Protein AF-A0A7V9UN79-F1 (afdb_monomer_lite)

pLDDT: mean 85.62, std 7.52, range [57.72, 96.5]

Sequence (119 aa):
NSKVGLLVFIAILLHKVPEGFTVASIMLASGRSARKARIASLAIGAATIAGVVTVAILRTRVNAAVAYALPFSAGVTLYVAASDLIPEVNHKEEKNPIVSIVVFVGVALFYLLHQLIDL

Secondary structure (DSSP, 8-state):
-HHHHHHHHHHHHHHHHHHHHHHHHHHHHTT--HHHHHHHHHHHHHHHHHHHHHHHHSTTTHHHHHHHHHHHHHHHHHHHIIIIIHHHHT-GGG--HHHHHHHHHHHHHHHHHHHHH--

Radius of gyration: 17.13 Å; chains: 1; bounding box: 42×32×45 Å

Foldseek 3Di:
DVVVVVVVVVVVVVVLVVVLVVQLVLCVLVVHDSVVSNVVSVVVVVVVVVVVVVCVVCVPPCPVVCVVVVVVVVVVVVCCCVVGVVCSLVPDVPPDVVSVVVVVVVVVVVVVVVVVVVD

Structure (mmCIF, N/CA/C/O backbone):
data_AF-A0A7V9UN79-F1
#
_entry.id   AF-A0A7V9UN79-F1
#
loop_
_atom_site.group_PDB
_atom_site.id
_atom_site.type_symbol
_atom_site.label_atom_id
_atom_site.label_alt_id
_atom_site.label_comp_id
_atom_site.label_asym_id
_atom_site.label_entity_id
_atom_site.label_seq_id
_atom_site.pdbx_PDB_ins_code
_atom_site.Cartn_x
_atom_site.Cartn_y
_atom_site.Cartn_z
_atom_site.occupancy
_atom_site.B_iso_or_equiv
_atom_site.auth_seq_id
_atom_site.auth_comp_id
_atom_site.auth_asym_id
_atom_site.auth_atom_id
_atom_site.pdbx_PDB_model_num
ATOM 1 N N . ASN A 1 1 ? 8.967 -2.981 -23.144 1.00 70.81 1 ASN A N 1
ATOM 2 C CA . ASN A 1 1 ? 7.683 -2.682 -23.814 1.00 70.81 1 ASN A CA 1
ATOM 3 C C . ASN A 1 1 ? 6.997 -1.542 -23.066 1.00 70.81 1 ASN A C 1
ATOM 5 O O . ASN A 1 1 ? 6.632 -1.734 -21.912 1.00 70.81 1 ASN A O 1
ATOM 9 N N . SER A 1 2 ? 6.866 -0.360 -23.675 1.00 80.19 2 SER A N 1
ATOM 10 C CA . SER A 1 2 ? 6.308 0.832 -23.009 1.00 80.19 2 SER A CA 1
ATOM 11 C C . SER A 1 2 ? 4.833 0.679 -22.618 1.00 80.19 2 SER A C 1
ATOM 13 O O . SER A 1 2 ? 4.415 1.265 -21.627 1.00 80.19 2 SER A O 1
ATOM 15 N N . LYS A 1 3 ? 4.063 -0.160 -23.330 1.00 84.56 3 LYS A N 1
ATOM 16 C CA . LYS A 1 3 ? 2.649 -0.433 -23.012 1.00 84.56 3 LYS A CA 1
ATOM 17 C C . LYS A 1 3 ? 2.499 -1.168 -21.678 1.00 84.56 3 LYS A C 1
ATOM 19 O O . LYS A 1 3 ? 1.727 -0.746 -20.829 1.00 84.56 3 LYS A O 1
ATOM 24 N N . VAL A 1 4 ? 3.297 -2.219 -21.471 1.00 80.06 4 VAL A N 1
ATOM 25 C CA . VAL A 1 4 ? 3.322 -2.976 -20.207 1.00 80.06 4 VAL A CA 1
ATOM 26 C C . VAL 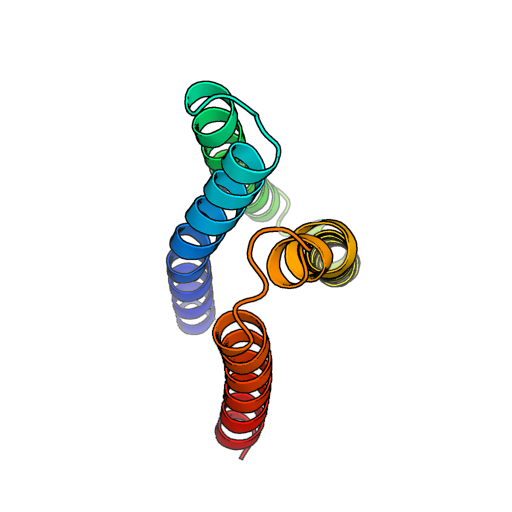A 1 4 ? 3.782 -2.085 -19.052 1.00 80.06 4 VAL A C 1
ATOM 28 O O . VAL A 1 4 ? 3.176 -2.105 -17.990 1.00 80.06 4 VAL A O 1
ATOM 31 N N . GLY A 1 5 ? 4.800 -1.246 -19.270 1.00 82.38 5 GLY A N 1
ATOM 32 C CA . GLY A 1 5 ? 5.266 -0.301 -18.251 1.00 82.38 5 GLY A CA 1
ATOM 33 C C . GLY A 1 5 ? 4.193 0.708 -17.825 1.00 82.38 5 GLY A C 1
ATOM 34 O O . GLY A 1 5 ? 4.035 0.954 -16.634 1.00 82.38 5 GLY A O 1
ATOM 35 N N . LEU A 1 6 ? 3.424 1.246 -18.779 1.00 85.75 6 LEU A N 1
ATOM 36 C CA . LEU A 1 6 ? 2.314 2.157 -18.490 1.00 85.75 6 LEU A CA 1
ATOM 37 C C . LEU A 1 6 ? 1.180 1.458 -17.726 1.00 85.75 6 LEU A C 1
ATOM 39 O O . LEU A 1 6 ? 0.668 2.019 -16.762 1.00 85.75 6 LEU A O 1
ATOM 43 N N . LEU A 1 7 ? 0.821 0.232 -18.121 1.00 86.31 7 LEU A N 1
ATOM 44 C CA . LEU A 1 7 ? -0.190 -0.567 -17.419 1.00 86.31 7 LEU A CA 1
ATOM 45 C C . LEU A 1 7 ? 0.223 -0.847 -15.971 1.00 86.31 7 LEU A C 1
ATOM 47 O O . LEU A 1 7 ? -0.567 -0.625 -15.058 1.00 86.31 7 LEU A O 1
ATOM 51 N N . VAL A 1 8 ? 1.473 -1.265 -15.751 1.00 83.69 8 VAL A N 1
ATOM 52 C CA . VAL A 1 8 ? 2.010 -1.512 -14.404 1.00 83.69 8 VAL A CA 1
ATOM 53 C C . VAL A 1 8 ? 2.046 -0.225 -13.582 1.00 83.69 8 VAL A C 1
ATOM 55 O O . VAL A 1 8 ? 1.665 -0.237 -12.417 1.00 83.69 8 VAL A O 1
ATOM 58 N N . PHE A 1 9 ? 2.446 0.900 -14.178 1.00 84.44 9 PHE A N 1
ATOM 59 C CA . PHE A 1 9 ? 2.438 2.195 -13.498 1.00 84.44 9 PHE A CA 1
ATOM 60 C C . PHE A 1 9 ? 1.031 2.596 -13.036 1.00 84.44 9 PHE A C 1
ATOM 62 O O . PHE A 1 9 ? 0.850 2.944 -11.871 1.00 84.44 9 PHE A O 1
ATOM 69 N N . ILE A 1 10 ? 0.034 2.499 -13.922 1.00 87.06 10 ILE A N 1
ATOM 70 C CA . ILE A 1 10 ? -1.367 2.799 -13.596 1.00 87.06 10 ILE A CA 1
ATOM 71 C C . ILE A 1 10 ? -1.883 1.849 -12.508 1.00 87.06 10 ILE A C 1
ATOM 73 O O . ILE A 1 10 ? -2.509 2.306 -11.555 1.00 87.06 10 ILE A O 1
ATOM 77 N N . ALA A 1 11 ? -1.582 0.551 -12.606 1.00 85.62 11 ALA A N 1
ATOM 78 C CA . ALA A 1 11 ? -1.987 -0.442 -11.615 1.00 85.62 11 ALA A CA 1
ATOM 79 C C . ALA A 1 11 ? -1.398 -0.155 -10.223 1.00 85.62 11 ALA A C 1
ATOM 81 O O . ALA A 1 11 ? -2.119 -0.224 -9.227 1.00 85.62 11 ALA A O 1
ATOM 82 N N . ILE A 1 12 ? -0.113 0.214 -10.150 1.00 85.56 12 ILE A N 1
ATOM 83 C CA . ILE A 1 12 ? 0.532 0.619 -8.894 1.00 85.56 12 ILE A CA 1
ATOM 84 C C . ILE A 1 12 ? -0.136 1.877 -8.342 1.00 85.56 12 ILE A C 1
ATOM 86 O O . ILE A 1 12 ? -0.511 1.921 -7.175 1.00 85.56 12 ILE A O 1
ATOM 90 N N . LEU A 1 13 ? -0.337 2.892 -9.181 1.00 86.75 13 LEU A N 1
ATOM 91 C CA . LEU A 1 13 ? -0.930 4.156 -8.755 1.00 86.75 13 LEU A CA 1
ATOM 92 C C . LEU A 1 13 ? -2.352 3.970 -8.197 1.00 86.75 13 LEU A C 1
ATOM 94 O O . LEU A 1 13 ? -2.684 4.553 -7.165 1.00 86.75 13 LEU A O 1
ATOM 98 N N . LEU A 1 14 ? -3.156 3.109 -8.827 1.00 87.00 14 LEU A N 1
ATOM 99 C CA . LEU A 1 14 ? -4.506 2.763 -8.377 1.00 87.00 14 LEU A CA 1
ATOM 100 C C . LEU A 1 14 ? -4.520 2.070 -7.011 1.00 87.00 14 LEU A C 1
ATOM 102 O O . LEU A 1 14 ? -5.342 2.441 -6.177 1.00 87.00 14 LEU A O 1
ATOM 106 N N . HIS A 1 15 ? -3.628 1.107 -6.746 1.00 86.19 15 HIS A N 1
ATOM 107 C CA . HIS A 1 15 ? -3.637 0.392 -5.460 1.00 86.19 15 HIS A CA 1
ATOM 108 C C . HIS A 1 15 ? -2.991 1.174 -4.307 1.00 86.19 15 HIS A C 1
ATOM 110 O O . HIS A 1 15 ? -3.251 0.865 -3.144 1.00 86.19 15 HIS A O 1
ATOM 116 N N . LYS A 1 16 ? -2.190 2.212 -4.593 1.00 87.00 16 LYS A N 1
ATOM 117 C CA . LYS A 1 16 ? -1.542 3.034 -3.553 1.00 87.00 16 LYS A CA 1
ATOM 118 C C . LYS A 1 16 ? -2.534 3.878 -2.758 1.00 87.00 16 LYS A C 1
ATOM 120 O O . LYS A 1 16 ? -2.286 4.163 -1.588 1.00 87.00 16 LYS A O 1
ATOM 125 N N . VAL A 1 17 ? -3.661 4.255 -3.365 1.00 86.44 17 VAL A N 1
ATOM 126 C CA . VAL A 1 17 ? -4.735 4.980 -2.670 1.00 86.44 17 VAL A CA 1
ATOM 127 C C . VAL A 1 17 ? -5.388 4.089 -1.597 1.00 86.44 17 VAL A C 1
ATOM 129 O O . VAL A 1 17 ? -5.349 4.484 -0.430 1.00 86.44 17 VAL A O 1
ATOM 132 N N . PRO A 1 18 ? -5.905 2.883 -1.921 1.00 85.00 18 PRO A N 1
ATOM 133 C CA . PRO A 1 18 ? -6.342 1.907 -0.924 1.00 85.00 18 PRO A CA 1
ATOM 134 C C . PRO A 1 18 ? -5.290 1.607 0.146 1.00 85.00 18 PRO A C 1
ATOM 136 O O . PRO A 1 18 ? -5.618 1.627 1.325 1.00 85.00 18 PRO A O 1
ATOM 139 N N . GLU A 1 19 ? -4.026 1.399 -0.237 1.00 86.06 19 GLU A N 1
ATOM 140 C CA . GLU A 1 19 ? -2.942 1.102 0.710 1.00 86.06 19 GLU A CA 1
ATOM 141 C C . GLU A 1 19 ? -2.735 2.237 1.725 1.00 86.06 19 GLU A C 1
ATOM 143 O O . GLU A 1 19 ? -2.608 1.991 2.925 1.00 86.06 19 GLU A O 1
ATOM 148 N N . GLY A 1 20 ? -2.781 3.493 1.268 1.00 89.44 20 GLY A N 1
ATOM 149 C CA . GLY A 1 20 ? -2.745 4.660 2.147 1.00 89.44 20 GLY A CA 1
ATOM 150 C C . GLY A 1 20 ? -3.922 4.695 3.125 1.00 89.44 20 GLY A C 1
ATOM 151 O O . GLY A 1 20 ? -3.721 4.952 4.312 1.00 89.44 20 GLY A O 1
ATOM 152 N N . PHE A 1 21 ? -5.137 4.380 2.663 1.00 87.38 21 PHE A N 1
ATOM 153 C CA . PHE A 1 21 ? -6.300 4.254 3.547 1.00 87.38 21 PHE A CA 1
ATOM 154 C C . PHE A 1 21 ? -6.123 3.130 4.567 1.00 87.38 21 PHE A C 1
ATOM 156 O O . PHE A 1 21 ? -6.376 3.351 5.747 1.00 87.38 21 PHE A O 1
ATOM 163 N N . THR A 1 22 ? -5.639 1.959 4.152 1.00 86.75 22 THR A N 1
ATOM 164 C CA . THR A 1 22 ? -5.391 0.825 5.049 1.00 86.75 22 THR A CA 1
ATOM 165 C C . THR A 1 22 ? -4.413 1.197 6.159 1.00 86.75 22 THR A C 1
ATOM 167 O O . THR A 1 22 ? -4.720 0.997 7.332 1.00 86.75 22 THR A O 1
ATOM 170 N N . VAL A 1 23 ? -3.270 1.801 5.824 1.00 89.19 23 VAL A N 1
ATOM 171 C CA . VAL A 1 23 ? -2.275 2.203 6.831 1.00 89.19 23 VAL A CA 1
ATOM 172 C C . VAL A 1 23 ? -2.808 3.299 7.747 1.00 89.19 23 VAL A C 1
ATOM 174 O O . VAL A 1 23 ? -2.576 3.255 8.958 1.00 89.19 23 VAL A O 1
ATOM 177 N N . ALA A 1 24 ? -3.555 4.265 7.210 1.00 90.88 24 ALA A N 1
ATOM 178 C CA . ALA A 1 24 ? -4.195 5.283 8.030 1.00 90.88 24 ALA A CA 1
ATOM 179 C C . ALA A 1 24 ? -5.213 4.673 9.009 1.00 90.88 24 ALA A C 1
ATOM 181 O O . ALA A 1 24 ? -5.192 5.023 10.189 1.00 90.88 24 ALA A O 1
ATOM 182 N N . SER A 1 25 ? -6.049 3.742 8.544 1.00 86.81 25 SER A N 1
ATOM 183 C CA . SER A 1 25 ? -7.038 3.042 9.366 1.00 86.81 25 SER A CA 1
ATOM 184 C C . SER A 1 25 ? -6.380 2.211 10.465 1.00 86.81 25 SER A C 1
ATOM 186 O O . SER A 1 25 ? -6.740 2.387 11.623 1.00 86.81 25 SER A O 1
ATOM 188 N N . ILE A 1 26 ? -5.359 1.403 10.150 1.00 86.31 26 ILE A N 1
ATOM 189 C CA . ILE A 1 26 ? -4.601 0.631 11.157 1.00 86.31 26 ILE A CA 1
ATOM 190 C C . ILE A 1 26 ? -3.969 1.572 12.192 1.00 86.31 26 ILE A C 1
ATOM 192 O O . ILE A 1 26 ? -3.977 1.307 13.396 1.00 86.31 26 ILE A O 1
ATOM 196 N N . MET A 1 27 ? -3.427 2.711 11.752 1.00 90.38 27 MET A N 1
ATOM 197 C CA . MET A 1 27 ? -2.811 3.669 12.667 1.00 90.38 27 MET A CA 1
ATOM 198 C C . MET A 1 27 ? -3.816 4.311 13.623 1.00 90.38 27 MET A C 1
ATOM 200 O O . MET A 1 27 ? -3.509 4.499 14.799 1.00 90.38 27 MET A O 1
ATOM 204 N N . LEU A 1 28 ? -5.001 4.657 13.128 1.00 90.19 28 LEU A N 1
ATOM 205 C CA . LEU A 1 28 ? -6.072 5.208 13.954 1.00 90.19 28 LEU A CA 1
ATOM 206 C C . LEU A 1 28 ? -6.635 4.153 14.913 1.00 90.19 28 LEU A C 1
ATOM 208 O O . LEU A 1 28 ? -6.776 4.440 16.099 1.00 90.19 28 LEU A O 1
ATOM 212 N N . ALA A 1 29 ? -6.875 2.938 14.417 1.00 84.25 29 ALA A N 1
ATOM 213 C CA . ALA A 1 29 ? -7.363 1.802 15.197 1.00 84.25 29 ALA A CA 1
ATOM 214 C C . ALA A 1 29 ? -6.397 1.409 16.329 1.00 84.25 29 ALA A C 1
ATOM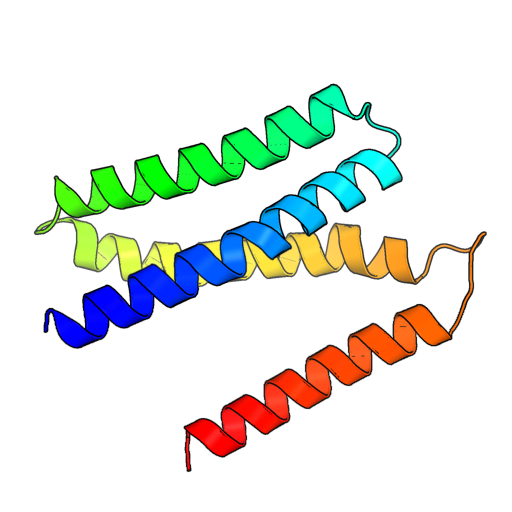 216 O O . ALA A 1 29 ? -6.805 1.196 17.464 1.00 84.25 29 ALA A O 1
ATOM 217 N N . SER A 1 30 ? -5.085 1.467 16.078 1.00 84.62 30 SER A N 1
ATOM 218 C CA . SER A 1 30 ? -4.041 1.269 17.101 1.00 84.62 30 SER A CA 1
ATOM 219 C C . SER A 1 30 ? -3.864 2.452 18.077 1.00 84.62 30 SER A C 1
ATOM 221 O O . SER A 1 30 ? -2.852 2.547 18.780 1.00 84.62 30 SER A O 1
ATOM 223 N N . GLY A 1 31 ? -4.813 3.393 18.119 1.00 89.06 31 GLY A N 1
ATOM 224 C CA . GLY A 1 31 ? -4.829 4.520 19.054 1.00 89.06 31 GLY A CA 1
ATOM 225 C C . GLY A 1 31 ? -3.822 5.629 18.734 1.00 89.06 31 GLY A C 1
ATOM 226 O O . GLY A 1 31 ? -3.494 6.447 19.601 1.00 89.06 31 GLY A O 1
ATOM 227 N N . ARG A 1 32 ? -3.272 5.685 17.511 1.00 93.12 32 ARG A N 1
ATOM 228 C CA . ARG A 1 32 ? -2.394 6.795 17.101 1.00 93.12 32 ARG A CA 1
ATOM 229 C C . ARG A 1 32 ? -3.205 7.966 16.561 1.00 93.12 32 ARG A C 1
ATOM 231 O O . ARG A 1 32 ? -4.307 7.833 16.050 1.00 93.12 32 ARG A O 1
ATOM 238 N N . SER A 1 33 ? -2.622 9.160 16.648 1.00 96.06 33 SER A N 1
ATOM 239 C CA . SER A 1 33 ? -3.281 10.378 16.180 1.00 96.06 33 SER A CA 1
ATOM 240 C C . SER A 1 33 ? -3.377 10.440 14.652 1.00 96.06 33 SER A C 1
ATOM 242 O O . SER A 1 33 ? -2.473 9.999 13.937 1.00 96.06 33 SER A O 1
ATOM 244 N N . ALA A 1 34 ? -4.412 11.115 14.140 1.00 93.81 34 ALA A N 1
ATOM 245 C CA . ALA A 1 34 ? -4.618 11.324 12.702 1.00 93.81 34 ALA A CA 1
ATOM 246 C C . ALA A 1 34 ? -3.424 11.993 11.998 1.00 93.81 34 ALA A C 1
ATOM 248 O O . ALA A 1 34 ? -3.192 11.800 10.806 1.00 93.81 34 ALA A O 1
ATOM 249 N N . ARG A 1 35 ? -2.620 12.778 12.726 1.00 96.44 35 ARG A N 1
ATOM 250 C CA . ARG A 1 35 ? -1.371 13.334 12.192 1.00 96.44 35 ARG A CA 1
ATOM 251 C C . ARG A 1 35 ? -0.333 12.241 11.929 1.00 96.44 35 ARG A C 1
ATOM 253 O O . ARG A 1 35 ? 0.281 12.260 10.869 1.00 96.44 35 ARG A O 1
ATOM 260 N N . LYS A 1 36 ? -0.153 11.295 12.857 1.00 95.56 36 LYS A N 1
ATOM 261 C CA . LYS A 1 36 ? 0.776 10.167 12.686 1.00 95.56 36 LYS A CA 1
ATOM 262 C C . LYS A 1 36 ? 0.322 9.251 11.548 1.00 95.56 36 LYS A C 1
ATOM 264 O O . LYS A 1 36 ? 1.139 8.926 10.698 1.00 95.56 36 LYS A O 1
ATOM 269 N N . ALA A 1 37 ? -0.976 8.951 11.474 1.00 94.75 37 ALA A N 1
ATOM 270 C CA . ALA A 1 37 ? -1.572 8.169 10.388 1.00 94.75 37 ALA A CA 1
ATOM 271 C C . ALA A 1 37 ? -1.313 8.789 8.999 1.00 94.75 37 ALA A C 1
ATOM 273 O O . ALA A 1 37 ? -0.850 8.111 8.079 1.00 94.75 37 ALA A O 1
ATOM 274 N N . ARG A 1 38 ? -1.528 10.107 8.858 1.00 94.38 38 ARG A N 1
ATOM 275 C CA . ARG A 1 38 ? -1.239 10.837 7.611 1.00 94.38 38 ARG A CA 1
ATOM 276 C C . ARG A 1 38 ? 0.245 10.833 7.258 1.00 94.38 38 ARG A C 1
ATOM 278 O O . ARG A 1 38 ? 0.585 10.593 6.106 1.00 94.38 38 ARG A O 1
ATOM 285 N N . ILE A 1 39 ? 1.124 11.083 8.231 1.00 96.50 39 ILE A N 1
ATOM 286 C CA . ILE A 1 39 ? 2.576 11.073 8.000 1.00 96.50 39 ILE A CA 1
ATOM 287 C C . ILE A 1 39 ? 3.041 9.681 7.559 1.00 96.50 39 ILE A C 1
ATOM 289 O O . ILE A 1 39 ? 3.802 9.589 6.603 1.00 96.50 39 ILE A O 1
ATOM 293 N N . ALA A 1 40 ? 2.555 8.614 8.197 1.00 92.69 40 ALA A N 1
ATOM 294 C CA . ALA A 1 40 ? 2.876 7.241 7.810 1.00 92.69 40 ALA A CA 1
ATOM 295 C C . ALA A 1 40 ? 2.428 6.935 6.370 1.00 92.69 40 ALA A C 1
ATOM 297 O O . ALA A 1 40 ? 3.216 6.438 5.570 1.00 92.69 40 ALA A O 1
ATOM 298 N N . SER A 1 41 ? 1.202 7.322 6.010 1.00 92.31 41 SER A N 1
ATOM 299 C CA . SER A 1 41 ? 0.666 7.128 4.653 1.00 92.31 41 SER A CA 1
ATOM 300 C C . SER A 1 41 ? 1.476 7.894 3.598 1.00 92.31 41 SER A C 1
ATOM 302 O O . SER A 1 41 ? 1.820 7.352 2.549 1.00 92.31 41 SER A O 1
ATOM 304 N N . LEU A 1 42 ? 1.851 9.144 3.894 1.00 93.50 42 LEU A N 1
ATOM 305 C CA . LEU A 1 42 ? 2.711 9.949 3.022 1.00 93.50 42 LEU A CA 1
ATOM 306 C C . LEU A 1 42 ? 4.124 9.370 2.907 1.00 93.50 42 LEU A C 1
ATOM 308 O O . LEU A 1 42 ? 4.699 9.400 1.822 1.00 93.50 42 LEU A O 1
ATOM 312 N N . ALA A 1 43 ? 4.676 8.826 3.993 1.00 94.12 43 ALA A N 1
ATOM 313 C CA . ALA A 1 43 ? 5.992 8.197 3.985 1.00 94.12 43 ALA A CA 1
ATOM 314 C C . ALA A 1 43 ? 6.025 6.966 3.065 1.00 94.12 43 ALA A C 1
ATOM 316 O O . ALA A 1 43 ? 6.982 6.805 2.311 1.00 94.12 43 ALA A O 1
ATOM 317 N N . ILE A 1 44 ? 4.967 6.149 3.050 1.00 90.19 44 ILE A N 1
ATOM 318 C CA . ILE A 1 44 ? 4.839 5.007 2.126 1.00 90.19 44 ILE A CA 1
ATOM 319 C C . ILE A 1 44 ? 4.740 5.479 0.669 1.00 90.19 44 ILE A C 1
ATOM 321 O O . ILE A 1 44 ? 5.402 4.928 -0.218 1.00 90.19 44 ILE A O 1
ATOM 325 N N . GLY A 1 45 ? 3.963 6.536 0.412 1.00 90.44 45 GLY A N 1
ATOM 326 C CA . GLY A 1 45 ? 3.899 7.165 -0.909 1.00 90.44 45 GLY A CA 1
ATOM 327 C C . GLY A 1 45 ? 5.271 7.670 -1.369 1.00 90.44 45 GLY A C 1
ATOM 328 O O . GLY A 1 45 ? 5.721 7.345 -2.467 1.00 90.44 45 GLY A O 1
ATOM 329 N N . ALA A 1 46 ? 5.986 8.385 -0.498 1.00 92.88 46 ALA A N 1
ATOM 330 C CA . ALA A 1 46 ? 7.334 8.878 -0.768 1.00 92.88 46 ALA A CA 1
ATOM 331 C C . ALA A 1 46 ? 8.336 7.736 -1.005 1.00 92.88 46 ALA A C 1
ATOM 333 O O . ALA A 1 46 ? 9.128 7.812 -1.942 1.00 92.88 46 ALA A O 1
ATOM 334 N N . ALA A 1 47 ? 8.266 6.655 -0.223 1.00 90.88 47 ALA A N 1
ATOM 335 C CA . ALA A 1 47 ? 9.096 5.466 -0.411 1.00 90.88 47 ALA A CA 1
ATOM 336 C C . ALA A 1 47 ? 8.844 4.796 -1.772 1.00 90.88 47 ALA A C 1
ATOM 338 O O . ALA A 1 47 ? 9.787 4.357 -2.429 1.00 90.88 47 ALA A O 1
ATOM 339 N N . THR A 1 48 ? 7.592 4.783 -2.241 1.00 89.00 48 THR A N 1
ATOM 340 C CA . THR A 1 48 ? 7.238 4.271 -3.575 1.00 89.00 48 THR A CA 1
ATOM 341 C C . THR A 1 48 ? 7.898 5.108 -4.673 1.00 89.00 48 THR A C 1
ATOM 343 O O . THR A 1 48 ? 8.538 4.556 -5.568 1.00 89.00 48 THR A O 1
ATOM 346 N N . ILE A 1 49 ? 7.807 6.441 -4.586 1.00 89.81 49 ILE A N 1
ATOM 347 C CA . ILE A 1 49 ? 8.461 7.347 -5.544 1.00 89.81 49 ILE A CA 1
ATOM 348 C C . ILE A 1 49 ? 9.983 7.190 -5.498 1.00 89.81 49 ILE A C 1
ATOM 350 O O . ILE A 1 49 ? 10.615 7.100 -6.550 1.00 89.81 49 ILE A O 1
ATOM 354 N N . ALA A 1 50 ? 10.569 7.094 -4.303 1.00 91.38 50 ALA A N 1
ATOM 355 C CA . ALA A 1 50 ? 11.997 6.847 -4.138 1.00 91.38 50 ALA A CA 1
ATOM 356 C C . ALA A 1 50 ? 12.416 5.545 -4.835 1.00 91.38 50 ALA A C 1
ATOM 358 O O . ALA A 1 50 ? 13.357 5.563 -5.624 1.00 91.38 50 ALA A O 1
ATOM 359 N N . GLY A 1 51 ? 11.669 4.453 -4.643 1.00 87.56 51 GLY A N 1
ATOM 360 C CA . GLY A 1 51 ? 11.908 3.182 -5.327 1.00 87.56 51 GLY A CA 1
ATOM 361 C C . GLY A 1 51 ? 11.872 3.311 -6.852 1.00 87.56 51 GLY A C 1
ATOM 362 O O . GLY A 1 51 ? 12.788 2.841 -7.528 1.00 87.56 51 GLY A O 1
ATOM 363 N N . VAL A 1 52 ? 10.871 4.009 -7.403 1.00 85.75 52 VAL A N 1
ATOM 364 C CA . VAL A 1 52 ? 10.770 4.275 -8.851 1.00 85.75 52 VAL A CA 1
ATOM 365 C C . VAL A 1 52 ? 11.991 5.042 -9.363 1.00 85.75 52 VAL A C 1
ATOM 367 O O . VAL A 1 52 ? 12.582 4.650 -10.370 1.00 85.75 52 VAL A O 1
ATOM 370 N N . VAL A 1 53 ? 12.404 6.101 -8.662 1.00 89.19 53 VAL A N 1
ATOM 371 C CA . VAL A 1 53 ? 13.585 6.903 -9.023 1.00 89.19 53 VAL A CA 1
ATOM 372 C C . VAL A 1 53 ? 14.860 6.060 -8.952 1.00 89.19 53 VAL A C 1
ATOM 374 O O . VAL A 1 53 ? 15.675 6.100 -9.873 1.00 89.19 53 VAL A O 1
ATOM 377 N N . THR A 1 54 ? 15.021 5.238 -7.913 1.00 87.69 54 THR A N 1
ATOM 378 C CA . THR A 1 54 ? 16.162 4.323 -7.778 1.00 87.69 54 THR A CA 1
ATOM 379 C C . THR A 1 54 ? 16.234 3.344 -8.949 1.00 87.69 54 THR A C 1
ATOM 381 O O . THR A 1 54 ? 17.295 3.200 -9.556 1.00 87.69 54 THR A O 1
ATOM 384 N N . VAL A 1 55 ? 15.119 2.709 -9.325 1.00 84.75 55 VAL A N 1
ATOM 385 C CA . VAL A 1 55 ? 15.082 1.795 -10.481 1.00 84.75 55 VAL A CA 1
ATOM 386 C C . VAL A 1 55 ? 15.376 2.534 -11.789 1.00 84.75 55 VAL A C 1
ATOM 388 O O . VAL A 1 55 ? 16.073 1.995 -12.651 1.00 84.75 55 VAL A O 1
ATOM 391 N N . ALA A 1 56 ? 14.890 3.770 -11.942 1.00 84.06 56 ALA A N 1
ATOM 392 C CA . ALA A 1 56 ? 15.147 4.581 -13.128 1.00 84.06 56 ALA A CA 1
ATOM 393 C C . ALA A 1 56 ? 16.642 4.908 -13.299 1.00 84.06 56 ALA A C 1
ATOM 395 O O . ALA A 1 56 ? 17.157 4.812 -14.413 1.00 84.06 56 ALA A O 1
ATOM 396 N N . ILE A 1 57 ? 17.344 5.235 -12.207 1.00 86.81 57 ILE A N 1
ATOM 397 C CA . ILE A 1 57 ? 18.774 5.586 -12.223 1.00 86.81 57 ILE A CA 1
ATOM 398 C C . ILE A 1 57 ? 19.660 4.338 -12.370 1.00 86.81 57 ILE A C 1
ATOM 400 O O . ILE A 1 57 ? 20.602 4.333 -13.158 1.00 86.81 57 ILE A O 1
ATOM 404 N N . LEU A 1 58 ? 19.364 3.256 -11.642 1.00 85.00 58 LEU A N 1
ATOM 405 C CA . LEU A 1 58 ? 20.220 2.060 -11.556 1.00 85.00 58 LEU A CA 1
ATOM 406 C C . LEU A 1 58 ? 19.780 0.913 -12.485 1.00 85.00 58 LEU A C 1
ATOM 408 O O . LEU A 1 58 ? 20.063 -0.259 -12.226 1.00 85.00 58 LEU A O 1
ATOM 412 N N . ARG A 1 59 ? 19.108 1.244 -13.592 1.00 72.88 59 ARG A N 1
ATOM 413 C CA . ARG A 1 59 ? 18.384 0.327 -14.493 1.00 72.88 59 ARG A CA 1
ATOM 414 C C . ARG A 1 59 ? 19.120 -0.973 -14.864 1.00 72.88 59 ARG A C 1
ATOM 416 O O . ARG A 1 59 ? 18.481 -2.007 -15.016 1.00 72.88 59 ARG A O 1
ATOM 423 N N . THR A 1 60 ? 20.447 -0.947 -14.997 1.00 69.56 60 THR A N 1
ATOM 424 C CA . THR A 1 60 ? 21.282 -2.108 -15.373 1.00 69.56 60 THR A CA 1
ATOM 425 C C . THR A 1 60 ? 21.734 -2.982 -14.197 1.00 69.56 60 THR A C 1
ATOM 427 O O . THR A 1 60 ? 22.069 -4.145 -14.399 1.00 69.56 60 THR A O 1
ATOM 430 N N . ARG A 1 61 ? 21.734 -2.457 -12.964 1.00 69.81 61 ARG A N 1
ATOM 431 C CA . ARG A 1 61 ? 22.144 -3.166 -11.733 1.00 69.81 61 ARG A CA 1
ATOM 432 C C . ARG A 1 61 ? 20.957 -3.738 -10.954 1.00 69.81 61 ARG A C 1
ATOM 434 O O . ARG A 1 61 ? 21.139 -4.585 -10.087 1.00 69.81 61 ARG A O 1
ATOM 441 N N . VAL A 1 62 ? 19.746 -3.269 -11.250 1.00 72.31 62 VAL A N 1
ATOM 442 C CA . VAL A 1 62 ? 18.558 -3.499 -10.417 1.00 72.31 62 VAL A CA 1
ATOM 443 C C . VAL A 1 62 ? 17.829 -4.807 -10.738 1.00 72.31 62 VAL A C 1
ATOM 445 O O . VAL A 1 62 ? 17.134 -5.312 -9.867 1.00 72.31 62 VAL A O 1
ATOM 448 N N . ASN A 1 63 ? 18.033 -5.431 -11.905 1.00 73.56 63 ASN A N 1
ATOM 449 C CA . ASN A 1 63 ? 17.319 -6.670 -12.268 1.00 73.56 63 ASN A CA 1
ATOM 450 C C . ASN A 1 63 ? 17.458 -7.790 -11.218 1.00 73.56 63 ASN A C 1
ATOM 452 O O . ASN A 1 63 ? 16.465 -8.422 -10.872 1.00 73.56 63 ASN A O 1
ATOM 456 N N . ALA A 1 64 ? 18.658 -7.992 -10.664 1.00 79.44 64 ALA A N 1
ATOM 457 C CA . ALA A 1 64 ? 18.862 -8.960 -9.586 1.00 79.44 64 ALA A CA 1
ATOM 458 C C . ALA A 1 64 ? 18.187 -8.514 -8.277 1.00 79.44 64 ALA A C 1
ATOM 460 O O . ALA A 1 64 ? 17.591 -9.326 -7.581 1.00 79.44 64 ALA A O 1
ATOM 461 N N . ALA A 1 65 ? 18.224 -7.218 -7.961 1.00 82.12 65 ALA A N 1
ATOM 462 C CA . ALA A 1 65 ? 17.604 -6.678 -6.755 1.00 82.12 65 ALA A CA 1
ATOM 463 C C . ALA A 1 65 ? 16.070 -6.795 -6.778 1.00 82.12 65 ALA A C 1
ATOM 465 O O . ALA A 1 65 ? 15.486 -7.125 -5.751 1.00 82.12 65 ALA A O 1
ATOM 466 N N . VAL A 1 66 ? 15.412 -6.595 -7.929 1.00 82.75 66 VAL A N 1
ATOM 467 C CA . VAL A 1 66 ? 13.946 -6.745 -8.058 1.00 82.75 66 VAL A CA 1
ATOM 468 C C . VAL A 1 66 ? 13.502 -8.171 -7.737 1.00 82.75 66 VAL A C 1
ATOM 470 O O . VAL A 1 66 ? 12.487 -8.347 -7.065 1.00 82.75 66 VAL A O 1
ATOM 473 N N . ALA A 1 67 ? 14.278 -9.177 -8.156 1.00 84.19 67 ALA A N 1
ATOM 474 C CA . ALA A 1 67 ? 13.972 -10.584 -7.900 1.00 84.19 67 ALA A CA 1
ATOM 475 C C . ALA A 1 67 ? 13.907 -10.919 -6.400 1.00 84.19 67 ALA A C 1
ATOM 477 O O . ALA A 1 67 ? 13.141 -11.794 -6.010 1.00 84.19 67 ALA A O 1
ATOM 478 N N . TYR A 1 68 ? 14.657 -10.201 -5.558 1.00 87.75 68 TYR A N 1
ATOM 479 C CA . TYR A 1 68 ? 14.599 -10.346 -4.099 1.00 87.75 68 TYR A CA 1
ATOM 480 C C . TYR A 1 68 ? 13.643 -9.344 -3.440 1.00 87.75 68 TYR A C 1
ATOM 482 O O . TYR A 1 68 ? 12.973 -9.677 -2.464 1.00 87.75 68 TYR A O 1
ATOM 490 N N . ALA A 1 69 ? 13.539 -8.128 -3.980 1.00 85.62 69 ALA A N 1
ATOM 491 C CA . ALA A 1 69 ? 12.697 -7.071 -3.432 1.00 85.62 69 ALA A CA 1
ATOM 492 C C . ALA A 1 69 ? 11.199 -7.394 -3.539 1.00 85.62 69 ALA A C 1
ATOM 494 O O . ALA A 1 69 ? 10.452 -7.081 -2.615 1.00 85.62 69 ALA A O 1
ATOM 495 N N . LEU A 1 70 ? 10.757 -8.037 -4.629 1.00 86.06 70 LEU A N 1
ATOM 496 C CA . LEU A 1 70 ? 9.348 -8.403 -4.815 1.00 86.06 70 LEU A CA 1
ATOM 497 C C . LEU A 1 70 ? 8.866 -9.447 -3.784 1.00 86.06 70 LEU A C 1
ATOM 499 O O . LEU A 1 70 ? 7.900 -9.144 -3.079 1.00 86.06 70 LEU A O 1
ATOM 503 N N . PRO A 1 71 ? 9.522 -10.616 -3.606 1.00 90.94 71 PRO A N 1
ATOM 504 C CA . PRO A 1 71 ? 9.150 -11.563 -2.551 1.00 90.94 71 PRO A CA 1
ATOM 505 C C . PRO A 1 71 ? 9.259 -10.968 -1.147 1.00 90.94 71 PRO A C 1
ATOM 507 O O . PRO A 1 71 ? 8.402 -11.225 -0.305 1.00 90.94 71 PRO A O 1
ATOM 510 N N . PHE A 1 72 ? 10.282 -10.143 -0.896 1.00 92.06 72 PHE A N 1
ATOM 511 C CA . PHE A 1 72 ? 10.436 -9.462 0.388 1.00 92.06 72 PHE A CA 1
ATOM 512 C C . PHE A 1 72 ? 9.254 -8.527 0.676 1.00 92.06 72 PHE A C 1
ATOM 514 O O . PHE A 1 72 ? 8.659 -8.597 1.749 1.00 92.06 72 PHE A O 1
ATOM 521 N N . SER A 1 73 ? 8.864 -7.699 -0.298 1.00 88.12 73 SER A N 1
ATOM 522 C CA . SER A 1 73 ? 7.706 -6.810 -0.174 1.00 88.12 73 SER A CA 1
ATOM 523 C C . SER A 1 73 ? 6.416 -7.595 0.055 1.00 88.12 73 SER A C 1
ATOM 525 O O . SER A 1 73 ? 5.642 -7.233 0.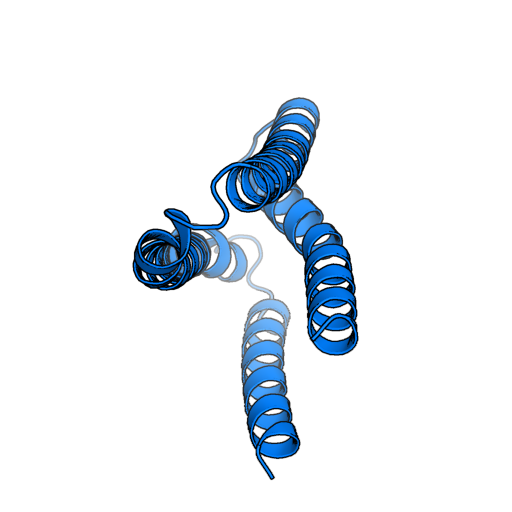936 1.00 88.12 73 SER A O 1
ATOM 527 N N . ALA A 1 74 ? 6.198 -8.681 -0.694 1.00 89.19 74 ALA A N 1
ATOM 528 C CA . ALA A 1 74 ? 5.034 -9.546 -0.511 1.00 89.19 74 ALA A CA 1
ATOM 529 C C . ALA A 1 74 ? 4.988 -10.145 0.906 1.00 89.19 74 ALA A C 1
ATOM 531 O O . ALA A 1 74 ? 3.933 -10.162 1.538 1.00 89.19 74 ALA A O 1
ATOM 532 N N . GLY A 1 75 ? 6.141 -10.569 1.435 1.00 93.19 75 GLY A N 1
ATOM 533 C CA . GLY A 1 75 ? 6.274 -11.069 2.802 1.00 93.19 75 GLY A CA 1
ATOM 534 C C . GLY A 1 75 ? 5.938 -10.019 3.862 1.00 93.19 75 GLY A C 1
ATOM 535 O O . GLY A 1 75 ? 5.201 -10.320 4.797 1.00 93.19 75 GLY A O 1
ATOM 536 N N . VAL A 1 76 ? 6.408 -8.777 3.704 1.00 89.62 76 VAL A N 1
ATOM 537 C CA . VAL A 1 76 ? 6.065 -7.669 4.615 1.00 89.62 76 VAL A CA 1
ATOM 538 C C . VAL A 1 76 ? 4.563 -7.378 4.587 1.00 89.62 76 VAL A C 1
ATOM 540 O O . VAL A 1 76 ? 3.952 -7.246 5.645 1.00 89.62 76 VAL A O 1
ATOM 543 N N . THR A 1 77 ? 3.947 -7.327 3.402 1.00 86.44 77 THR A N 1
ATOM 544 C CA . THR A 1 77 ? 2.494 -7.132 3.274 1.00 86.44 77 THR A CA 1
ATOM 545 C C . THR A 1 77 ? 1.717 -8.255 3.958 1.00 86.44 77 THR A C 1
ATOM 547 O O . THR A 1 77 ? 0.758 -7.981 4.677 1.00 86.44 77 THR A O 1
ATOM 550 N N . LEU A 1 78 ? 2.148 -9.509 3.791 1.00 89.81 78 LEU A N 1
ATOM 551 C CA . LEU A 1 78 ? 1.519 -10.653 4.447 1.00 89.81 78 LEU A CA 1
ATOM 552 C C . LEU A 1 78 ? 1.692 -10.612 5.971 1.00 89.81 78 LEU A C 1
ATOM 554 O O . LEU A 1 78 ? 0.739 -10.887 6.695 1.00 89.81 78 LEU A O 1
ATOM 558 N N . TYR A 1 79 ? 2.879 -10.235 6.457 1.00 91.50 79 TYR A N 1
ATOM 559 C CA . TYR A 1 79 ? 3.151 -10.072 7.884 1.00 91.50 79 TYR A CA 1
ATOM 560 C C . TYR A 1 79 ? 2.226 -9.025 8.509 1.00 91.50 79 TYR A C 1
ATOM 562 O O . TYR A 1 79 ? 1.547 -9.343 9.476 1.00 91.50 79 TYR A O 1
ATOM 570 N N . VAL A 1 80 ? 2.132 -7.825 7.922 1.00 85.62 80 VAL A N 1
ATOM 571 C CA . VAL A 1 80 ? 1.247 -6.748 8.410 1.00 85.62 80 VAL A CA 1
ATOM 572 C C . VAL A 1 80 ? -0.220 -7.176 8.362 1.00 85.62 80 VAL A C 1
ATOM 574 O O . VAL A 1 80 ? -0.978 -6.927 9.298 1.00 85.62 80 VAL A O 1
ATOM 577 N N . ALA A 1 81 ? -0.638 -7.867 7.297 1.00 84.44 81 ALA A N 1
ATOM 578 C CA . ALA A 1 81 ? -1.995 -8.393 7.217 1.00 84.44 81 ALA A CA 1
ATOM 579 C C . ALA A 1 81 ? -2.287 -9.385 8.356 1.00 84.44 81 ALA A C 1
ATOM 581 O O . ALA A 1 81 ? -3.337 -9.306 8.990 1.00 84.44 81 ALA A O 1
ATOM 582 N N . ALA A 1 82 ? -1.352 -10.285 8.658 1.00 88.50 82 ALA A N 1
ATOM 583 C CA . ALA A 1 82 ? -1.517 -11.279 9.712 1.00 88.50 82 ALA A CA 1
ATOM 584 C C . ALA A 1 82 ? -1.381 -10.703 11.134 1.00 88.50 82 ALA A C 1
ATOM 586 O O . ALA A 1 82 ? -2.105 -11.147 12.023 1.00 88.50 82 ALA A O 1
ATOM 587 N N . SER A 1 83 ? -0.467 -9.753 11.363 1.00 87.25 83 SER A N 1
ATOM 588 C CA . SER A 1 83 ? -0.174 -9.201 12.694 1.00 87.25 83 SER A CA 1
ATOM 589 C C . SER A 1 83 ? -1.113 -8.077 13.106 1.00 87.25 83 SER A C 1
ATOM 591 O O . SER A 1 83 ? -1.379 -7.936 14.296 1.00 87.25 83 SER A O 1
ATOM 593 N N . ASP A 1 84 ? -1.611 -7.298 12.142 1.00 83.00 84 ASP A N 1
ATOM 594 C CA . ASP A 1 84 ? -2.375 -6.082 12.421 1.00 83.00 84 ASP A CA 1
ATOM 595 C C . ASP A 1 84 ? -3.823 -6.222 11.927 1.00 83.00 84 ASP A C 1
ATOM 597 O O . ASP A 1 84 ? -4.753 -6.085 12.718 1.00 83.00 84 ASP A O 1
ATOM 601 N N . LEU A 1 85 ? -4.045 -6.566 10.648 1.00 81.06 85 LEU A N 1
ATOM 602 C CA . LEU A 1 85 ? -5.403 -6.605 10.073 1.00 81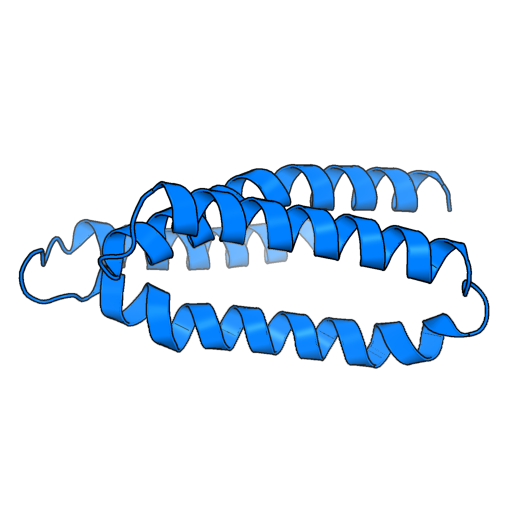.06 85 LEU A CA 1
ATOM 603 C C . LEU A 1 85 ? -6.263 -7.758 10.608 1.00 81.06 85 LEU A C 1
ATOM 605 O O . LEU A 1 85 ? -7.430 -7.546 10.931 1.00 81.06 85 LEU A O 1
ATOM 609 N N . ILE A 1 86 ? -5.726 -8.978 10.698 1.00 84.75 86 ILE A N 1
ATOM 610 C CA . ILE A 1 86 ? -6.502 -10.135 11.174 1.00 84.75 86 ILE A CA 1
ATOM 611 C C . ILE A 1 86 ? -6.927 -9.977 12.645 1.00 84.75 86 ILE A C 1
ATOM 613 O O . ILE A 1 86 ? -8.098 -10.243 12.933 1.00 84.75 86 ILE A O 1
ATOM 617 N N . PRO A 1 87 ? -6.062 -9.545 13.585 1.00 82.81 87 PRO A N 1
ATOM 618 C CA . PRO A 1 87 ? -6.484 -9.282 14.959 1.00 82.81 87 PRO A CA 1
ATOM 619 C C . PRO A 1 87 ? -7.512 -8.159 15.059 1.00 82.81 87 PRO A C 1
ATOM 621 O O . PRO A 1 87 ? -8.459 -8.296 15.829 1.00 82.81 87 PRO A O 1
ATOM 624 N N . GLU A 1 88 ? -7.371 -7.106 14.251 1.00 80.06 88 GLU A N 1
ATOM 625 C CA . GLU A 1 88 ? -8.304 -5.977 14.231 1.00 80.06 88 GLU A CA 1
ATOM 626 C C . GLU A 1 88 ? -9.709 -6.408 13.797 1.00 80.06 88 GLU A C 1
ATOM 628 O O . GLU A 1 88 ? -10.693 -6.145 14.480 1.00 80.06 88 GLU A O 1
ATOM 633 N N . VAL A 1 89 ? -9.810 -7.183 12.715 1.00 79.81 89 VAL A N 1
ATOM 634 C CA . VAL A 1 89 ? -11.092 -7.723 12.228 1.00 79.81 89 VAL A CA 1
ATOM 635 C C . VAL A 1 89 ? -11.734 -8.700 13.226 1.00 79.81 89 VAL A C 1
ATOM 637 O O . VAL A 1 89 ? -12.943 -8.919 13.189 1.00 79.81 89 VAL A O 1
ATOM 640 N N . ASN A 1 90 ? -10.945 -9.297 14.124 1.00 80.25 90 ASN A N 1
ATOM 641 C CA . ASN A 1 90 ? -11.410 -10.257 15.128 1.00 80.25 90 ASN A CA 1
ATOM 642 C C . ASN A 1 90 ? -11.469 -9.677 16.557 1.00 80.25 90 ASN A C 1
ATOM 644 O O . ASN A 1 90 ? -11.654 -10.438 17.518 1.00 80.25 90 ASN A O 1
ATOM 648 N N . HIS A 1 91 ? -11.304 -8.359 16.726 1.00 78.25 91 HIS A N 1
ATOM 649 C CA . HIS A 1 91 ? -11.235 -7.733 18.044 1.00 78.25 91 HIS A CA 1
ATOM 650 C C . HIS A 1 91 ? -12.555 -7.911 18.817 1.00 78.25 91 HIS A C 1
ATOM 652 O O . HIS A 1 91 ? -13.657 -7.832 18.276 1.00 78.25 91 HIS A O 1
ATOM 658 N N . LYS A 1 92 ? -12.446 -8.213 20.117 1.00 57.72 92 LYS A N 1
ATOM 659 C CA . LYS A 1 92 ? -13.556 -8.734 20.933 1.00 57.72 92 LYS A CA 1
ATOM 660 C C . LYS A 1 92 ? -14.673 -7.731 21.249 1.00 57.72 92 LYS A C 1
ATOM 662 O O . LYS A 1 92 ? -15.776 -8.193 21.531 1.00 57.72 92 LYS A O 1
ATOM 667 N N . GLU A 1 93 ? -14.409 -6.426 21.220 1.00 60.94 93 GLU A N 1
ATOM 668 C CA . GLU A 1 93 ? -15.410 -5.395 21.550 1.00 60.94 93 GLU A CA 1
ATOM 669 C C . GLU A 1 93 ? -16.343 -5.063 20.370 1.00 60.94 93 GLU A C 1
ATOM 671 O O . GLU A 1 93 ? -17.478 -4.653 20.589 1.00 60.94 93 GLU A O 1
ATOM 676 N N . GLU A 1 94 ? -15.929 -5.364 19.133 1.00 59.09 94 GLU A N 1
ATOM 677 C CA . GLU A 1 94 ? -16.695 -5.136 17.900 1.00 59.09 94 GLU A CA 1
ATOM 678 C C . GLU A 1 94 ? -16.858 -6.430 17.087 1.00 59.09 94 GLU A C 1
ATOM 680 O O . GLU A 1 94 ? -16.601 -6.464 15.885 1.00 59.09 94 GLU A O 1
ATOM 685 N N . LYS A 1 95 ? -17.272 -7.537 17.722 1.00 62.28 9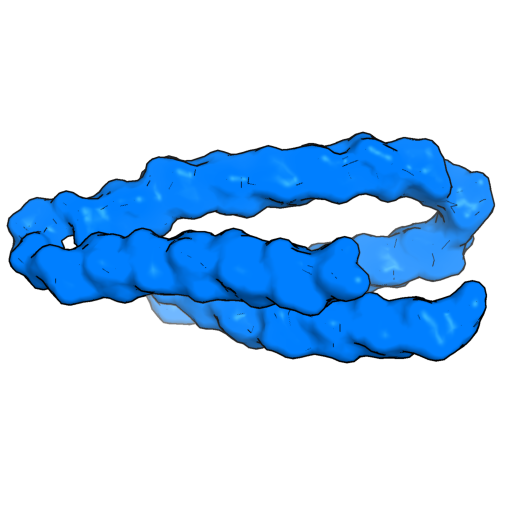5 LYS A N 1
ATOM 686 C CA . LYS A 1 95 ? -17.531 -8.807 17.015 1.00 62.28 95 LYS A CA 1
ATOM 687 C C . LYS A 1 95 ? -18.734 -8.696 16.075 1.00 62.28 95 LYS A C 1
ATOM 689 O O . LYS A 1 95 ? -19.812 -9.220 16.350 1.00 62.28 95 LYS A O 1
ATOM 694 N N . ASN A 1 96 ? -18.536 -8.042 14.942 1.00 74.75 96 ASN A N 1
ATOM 695 C CA . ASN A 1 96 ? -19.444 -8.056 13.821 1.00 74.75 96 ASN A CA 1
ATOM 696 C C . ASN A 1 96 ? -18.950 -9.117 12.823 1.00 74.75 96 ASN A C 1
ATOM 698 O O . ASN A 1 96 ? -18.002 -8.857 12.078 1.00 74.75 96 ASN A O 1
ATOM 702 N N . PRO A 1 97 ? -19.577 -10.308 12.773 1.00 80.44 97 PRO A N 1
ATOM 703 C CA . PRO A 1 97 ? -19.142 -11.392 11.891 1.00 80.44 97 PRO A CA 1
ATOM 704 C C . PRO A 1 97 ? -19.152 -10.994 10.407 1.00 80.44 97 PRO A C 1
ATOM 706 O O . PRO A 1 97 ? -18.466 -11.618 9.599 1.00 80.44 97 PRO A O 1
ATOM 709 N N . ILE A 1 98 ? -19.879 -9.929 10.048 1.00 84.62 98 ILE A N 1
ATOM 710 C CA . ILE A 1 98 ? -19.892 -9.363 8.698 1.00 84.62 98 ILE A CA 1
ATOM 711 C C . ILE A 1 98 ? -18.482 -8.943 8.267 1.00 84.62 98 ILE A C 1
ATOM 713 O O . ILE A 1 98 ? -18.116 -9.193 7.123 1.00 84.62 98 ILE A O 1
ATOM 717 N N . VAL A 1 99 ? -17.665 -8.365 9.155 1.00 82.94 99 VAL A N 1
ATOM 718 C CA . VAL A 1 99 ? -16.320 -7.885 8.789 1.00 82.94 99 VAL A CA 1
ATOM 719 C C . VAL A 1 99 ? -15.422 -9.061 8.400 1.00 82.94 99 VAL A C 1
ATOM 721 O O . VAL A 1 99 ? -14.783 -9.025 7.349 1.00 82.94 99 VAL A O 1
ATOM 724 N N . SER A 1 100 ? -15.444 -10.151 9.173 1.00 85.44 100 SER A N 1
ATOM 725 C CA . SER A 1 100 ? -14.714 -11.380 8.840 1.00 85.44 100 SER A CA 1
ATOM 726 C C . SER A 1 100 ? -15.206 -11.992 7.524 1.00 85.44 100 SER A C 1
ATOM 728 O O . SER A 1 100 ? -14.391 -12.375 6.686 1.00 85.44 100 SER A O 1
ATOM 730 N N . ILE A 1 101 ? -16.526 -12.042 7.302 1.00 88.25 101 ILE A N 1
ATOM 731 C CA . ILE A 1 101 ? -17.114 -12.545 6.049 1.00 88.25 101 ILE A CA 1
ATOM 732 C C . ILE A 1 101 ? -16.644 -11.707 4.855 1.00 88.25 101 ILE A C 1
ATOM 734 O O . ILE A 1 101 ? -16.238 -12.276 3.846 1.00 88.25 101 ILE A O 1
ATOM 738 N N . VAL A 1 102 ? -16.639 -10.375 4.965 1.00 88.06 102 VAL A N 1
AT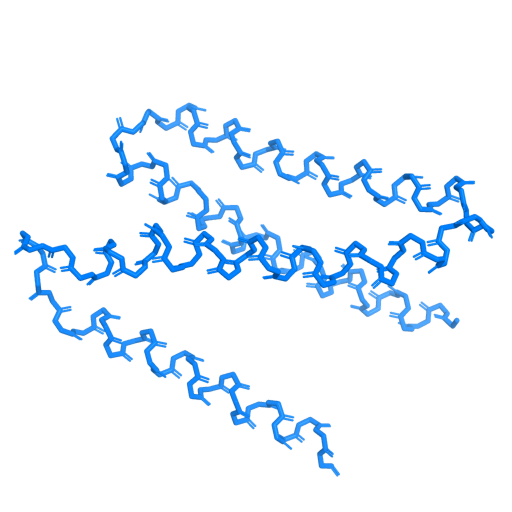OM 739 C CA . VAL A 1 102 ? -16.175 -9.477 3.894 1.00 88.06 102 VAL A CA 1
ATOM 740 C C . VAL A 1 102 ? -14.704 -9.728 3.553 1.00 88.06 102 VAL A C 1
ATOM 742 O O . VAL A 1 102 ? -14.361 -9.753 2.372 1.00 88.06 102 VAL A O 1
ATOM 745 N N . VAL A 1 103 ? -13.845 -9.986 4.546 1.00 86.81 103 VAL A N 1
ATOM 746 C CA . VAL A 1 103 ? -12.440 -10.363 4.299 1.00 86.81 103 VAL A CA 1
ATOM 747 C C . VAL A 1 103 ? -12.352 -11.659 3.490 1.00 86.81 103 VAL A C 1
ATOM 749 O O . VAL A 1 103 ? -11.675 -11.689 2.462 1.00 86.81 103 VAL A O 1
ATOM 752 N N . PHE A 1 104 ? -13.065 -12.716 3.895 1.00 89.19 104 PHE A N 1
ATOM 753 C CA . PHE A 1 104 ? -13.058 -13.991 3.165 1.00 89.19 104 PHE A CA 1
ATOM 754 C C . PHE A 1 104 ? -13.653 -13.872 1.757 1.00 89.19 104 PHE A C 1
ATOM 756 O O . PHE A 1 104 ? -13.118 -14.464 0.820 1.00 89.19 104 PHE A O 1
ATOM 763 N N . VAL A 1 105 ? -14.710 -13.075 1.579 1.00 93.19 105 VAL A N 1
ATOM 764 C CA . VAL A 1 105 ? -15.277 -12.761 0.257 1.00 93.19 105 VAL A CA 1
ATOM 765 C C . VAL A 1 105 ? -14.252 -12.032 -0.611 1.00 93.19 105 VAL A C 1
ATOM 767 O O . VAL A 1 105 ? -14.106 -12.371 -1.781 1.00 93.19 105 VAL A O 1
ATOM 770 N N . GLY A 1 106 ? -13.497 -11.086 -0.048 1.00 89.06 106 GLY A N 1
ATOM 771 C CA . GLY A 1 106 ? -12.404 -10.409 -0.748 1.00 89.06 106 GLY A CA 1
ATOM 772 C C . GLY A 1 106 ? -11.319 -11.378 -1.227 1.00 89.06 106 GLY A C 1
ATOM 773 O O . GLY A 1 106 ? -10.909 -11.314 -2.385 1.00 89.06 106 GLY A O 1
ATOM 774 N N . VAL A 1 107 ? -10.906 -12.325 -0.376 1.00 89.62 107 VAL A N 1
ATOM 775 C CA . VAL A 1 107 ? -9.940 -13.379 -0.742 1.00 89.62 107 VAL A CA 1
ATOM 776 C C . VAL A 1 107 ? -10.496 -14.286 -1.846 1.00 89.62 107 VAL A C 1
ATOM 778 O O . VAL A 1 107 ? -9.797 -14.567 -2.818 1.00 89.62 107 VAL A O 1
ATOM 781 N N . ALA A 1 108 ? -11.758 -14.710 -1.735 1.00 93.38 108 ALA A N 1
ATOM 782 C CA . ALA A 1 108 ? -12.408 -15.542 -2.745 1.00 93.38 108 ALA A CA 1
ATOM 783 C C . ALA A 1 108 ? -12.527 -14.817 -4.096 1.00 93.38 108 ALA A C 1
ATOM 785 O O . ALA A 1 108 ? -12.204 -15.394 -5.132 1.00 93.38 108 ALA A O 1
ATOM 786 N N . LEU A 1 109 ? -12.925 -13.541 -4.094 1.00 92.75 109 LEU A N 1
ATOM 787 C CA . LEU A 1 109 ? -12.986 -12.705 -5.295 1.00 92.75 109 LEU A CA 1
ATOM 788 C C . LEU A 1 109 ? -11.613 -12.549 -5.949 1.00 92.75 109 LEU A C 1
ATOM 790 O O . LEU A 1 109 ? -11.510 -12.687 -7.165 1.00 92.75 109 LEU A O 1
ATOM 794 N N . PHE A 1 110 ? -10.562 -12.303 -5.161 1.00 88.50 110 PHE A N 1
ATOM 795 C CA . PHE A 1 110 ? -9.195 -12.237 -5.678 1.00 88.50 110 PHE A CA 1
ATOM 796 C C . PHE A 1 110 ? -8.793 -13.548 -6.366 1.00 88.50 110 PHE A C 1
ATOM 798 O O . PHE A 1 110 ? -8.291 -13.523 -7.488 1.00 88.50 110 PHE A O 1
ATOM 805 N N . TYR A 1 111 ? -9.068 -14.692 -5.732 1.00 90.75 111 TYR A N 1
ATOM 806 C CA . TYR A 1 111 ? -8.773 -16.006 -6.301 1.00 90.75 111 TYR A CA 1
ATOM 807 C C . TYR A 1 111 ? -9.538 -16.269 -7.609 1.00 90.75 111 TYR A C 1
ATOM 809 O O . TYR A 1 111 ? -8.945 -16.722 -8.585 1.00 90.75 111 TYR A O 1
ATOM 817 N N . LEU A 1 112 ? -10.834 -15.940 -7.661 1.00 93.19 112 LEU A N 1
ATOM 818 C CA . LEU A 1 112 ? -11.657 -16.099 -8.866 1.00 93.19 112 LEU A CA 1
ATOM 819 C C . LEU A 1 112 ? -11.192 -15.195 -10.015 1.00 93.19 112 LEU A C 1
ATOM 821 O O . LEU A 1 112 ? -11.127 -15.643 -11.158 1.00 93.19 112 LEU A O 1
ATOM 825 N N . LEU A 1 113 ? -10.843 -13.939 -9.720 1.00 89.75 113 LEU A N 1
ATOM 826 C CA . LEU A 1 113 ? -10.302 -13.011 -10.715 1.00 89.75 113 LEU A CA 1
ATOM 827 C C . LEU A 1 113 ? -8.960 -13.492 -11.268 1.00 89.75 113 LEU A C 1
ATOM 829 O O . LEU A 1 113 ? -8.734 -13.387 -12.469 1.00 89.75 113 LEU A O 1
ATOM 833 N N . HIS A 1 114 ? -8.091 -14.036 -10.415 1.00 87.75 114 HIS A N 1
ATOM 834 C CA . HIS A 1 114 ? -6.810 -14.589 -10.847 1.00 87.75 114 HIS A CA 1
ATOM 835 C C . HIS A 1 114 ? -6.998 -15.760 -11.820 1.00 87.75 114 HIS A C 1
ATOM 837 O O . HIS A 1 114 ? -6.408 -15.744 -12.895 1.00 87.75 114 HIS A O 1
ATOM 843 N N . GLN A 1 115 ? -7.891 -16.702 -11.497 1.00 91.44 115 GLN A N 1
ATOM 844 C CA . GLN A 1 115 ? -8.234 -17.817 -12.389 1.00 91.44 115 GLN A CA 1
ATOM 845 C C . GLN A 1 115 ? -8.795 -17.337 -13.734 1.00 91.44 115 GLN A C 1
ATOM 847 O O . GLN A 1 115 ? -8.463 -17.899 -14.769 1.00 91.44 115 GLN A O 1
ATOM 852 N N . LEU A 1 116 ? -9.630 -16.292 -13.732 1.00 91.06 116 LEU A N 1
ATOM 853 C CA . LEU A 1 116 ? -10.218 -15.741 -14.955 1.00 91.06 116 LEU A CA 1
ATOM 854 C C . LEU A 1 116 ? -9.192 -15.039 -15.858 1.00 91.06 116 LEU A C 1
ATOM 856 O O . LEU A 1 116 ? -9.352 -15.066 -17.071 1.00 91.06 116 LEU A O 1
ATOM 860 N N . ILE A 1 117 ? -8.184 -14.378 -15.281 1.00 87.38 117 ILE A N 1
ATOM 861 C CA . ILE A 1 117 ? -7.137 -13.667 -16.036 1.00 87.38 117 ILE A CA 1
ATOM 862 C C . ILE A 1 117 ? -6.114 -14.641 -16.642 1.00 87.38 117 ILE A C 1
ATOM 864 O O . ILE A 1 117 ? -5.539 -14.330 -17.684 1.00 87.38 117 ILE A O 1
ATOM 868 N N . ASP A 1 118 ? -5.890 -15.789 -16.001 1.00 77.94 118 ASP A N 1
ATOM 869 C CA . ASP A 1 118 ? -4.938 -16.813 -16.454 1.00 77.94 118 ASP A CA 1
ATOM 870 C C . ASP A 1 118 ? -5.543 -17.836 -17.447 1.00 77.94 118 ASP A C 1
ATOM 872 O O . ASP A 1 118 ? -4.822 -18.714 -17.930 1.00 77.94 118 ASP A O 1
ATOM 876 N N . LEU A 1 119 ? -6.844 -17.723 -17.757 1.00 65.38 119 LEU A N 1
ATOM 877 C CA . LEU A 1 119 ? -7.576 -18.467 -18.800 1.00 65.38 119 LEU A CA 1
ATOM 878 C C . LEU A 1 119 ? -7.432 -17.809 -20.182 1.00 65.38 119 LEU A C 1
ATOM 880 O O . LEU A 1 119 ? -7.268 -18.569 -21.165 1.00 65.38 119 LEU A O 1
#